Protein AF-A0A5C3P9F4-F1 (afdb_monomer_lite)

Sequence (87 aa):
YTIRPFNDYDLTTNAHEARFRRRFNRRLSSLRIFVEHAFGRLKGRFPVLRCMPGNDIDMIYRTVEALMVIHNILERFNDDPTDIEEY

Secondary structure (DSSP, 8-state):
----PPPGGG--S-HHHHHHHHHHHHHHHHHHHHHHHHHHHHHHH-THHHH--TT-HHHHHHHHHHHHHHHHHHHHTT--GGGSTT-

pLDDT: mean 87.22, std 8.93, range [45.72, 95.56]

Organism: NCBI:txid1314778

Structure (mmCIF, N/CA/C/O backbone):
data_AF-A0A5C3P9F4-F1
#
_entry.id   AF-A0A5C3P9F4-F1
#
loop_
_atom_site.group_PDB
_atom_site.id
_atom_site.type_symbol
_atom_site.label_atom_id
_atom_site.label_alt_id
_atom_site.label_comp_id
_atom_site.label_asym_id
_atom_site.label_entity_id
_atom_site.label_seq_id
_atom_site.pdbx_PDB_ins_code
_atom_site.Cartn_x
_atom_site.Cartn_y
_atom_site.Cartn_z
_atom_site.occupancy
_atom_site.B_iso_or_equiv
_atom_site.auth_seq_id
_atom_site.auth_comp_id
_atom_site.auth_asym_id
_atom_site.auth_atom_id
_atom_site.pdbx_PDB_model_num
ATOM 1 N N . TYR A 1 1 ? 11.439 -18.527 -4.601 1.00 45.72 1 TYR A N 1
ATOM 2 C CA . TYR A 1 1 ? 11.953 -17.745 -5.744 1.00 45.72 1 TYR A CA 1
ATOM 3 C C . TYR A 1 1 ? 11.427 -16.323 -5.647 1.00 45.72 1 TYR A C 1
ATOM 5 O O . TYR A 1 1 ? 10.217 -16.154 -5.587 1.00 45.72 1 TYR A O 1
ATOM 13 N N . THR A 1 2 ? 12.299 -15.315 -5.592 1.00 73.88 2 THR A N 1
ATOM 14 C CA . THR A 1 2 ? 11.889 -13.900 -5.521 1.00 73.88 2 THR A CA 1
ATOM 15 C C . THR A 1 2 ? 11.835 -13.323 -6.931 1.00 73.88 2 THR A C 1
ATOM 17 O O . THR A 1 2 ? 12.844 -13.334 -7.636 1.00 73.88 2 THR A O 1
ATOM 20 N N . ILE A 1 3 ? 10.667 -12.833 -7.358 1.00 83.06 3 ILE A N 1
ATOM 21 C CA . ILE A 1 3 ? 10.529 -12.135 -8.642 1.00 83.06 3 ILE A CA 1
ATOM 22 C C . ILE A 1 3 ? 11.247 -10.791 -8.514 1.00 83.06 3 ILE A C 1
ATOM 24 O O . ILE A 1 3 ? 10.820 -9.928 -7.749 1.00 83.06 3 ILE A O 1
ATOM 28 N N . ARG A 1 4 ? 12.346 -10.619 -9.252 1.00 88.12 4 ARG A N 1
ATOM 29 C CA . ARG A 1 4 ? 13.146 -9.390 -9.249 1.00 88.12 4 ARG A CA 1
ATOM 30 C C . ARG A 1 4 ? 13.162 -8.747 -10.639 1.00 88.12 4 ARG A C 1
ATOM 32 O O . ARG A 1 4 ? 13.115 -9.479 -11.630 1.00 88.12 4 ARG A O 1
ATOM 39 N N . PRO A 1 5 ? 13.220 -7.409 -10.733 1.00 90.19 5 PRO A N 1
ATOM 40 C CA . PRO A 1 5 ? 13.452 -6.743 -12.008 1.00 90.19 5 PRO A CA 1
ATOM 41 C C . PRO A 1 5 ? 14.827 -7.122 -12.578 1.00 90.19 5 PRO A C 1
ATOM 43 O O . PRO A 1 5 ? 15.745 -7.475 -11.837 1.00 90.19 5 PRO A O 1
ATOM 46 N N . PHE A 1 6 ? 14.958 -7.037 -13.900 1.00 90.56 6 PHE A N 1
ATOM 47 C CA . PHE A 1 6 ? 16.247 -7.118 -14.587 1.00 90.56 6 PHE A CA 1
ATOM 48 C C . PHE A 1 6 ? 17.067 -5.859 -14.284 1.00 90.56 6 PHE A C 1
ATOM 50 O O . PHE A 1 6 ? 16.536 -4.753 -14.413 1.00 90.56 6 PHE A O 1
ATOM 57 N N . ASN A 1 7 ? 18.333 -6.021 -13.904 1.00 84.31 7 ASN A N 1
ATOM 58 C CA . ASN A 1 7 ? 19.273 -4.915 -13.710 1.00 84.31 7 ASN A CA 1
ATOM 59 C C . ASN A 1 7 ? 19.806 -4.394 -15.052 1.00 84.31 7 ASN A C 1
ATOM 61 O O . ASN A 1 7 ? 19.646 -5.036 -16.088 1.00 84.31 7 ASN A O 1
ATOM 65 N N . ASP A 1 8 ? 20.503 -3.258 -15.041 1.00 76.69 8 ASP A N 1
ATOM 66 C CA . ASP A 1 8 ? 21.063 -2.678 -16.269 1.00 76.69 8 ASP A CA 1
ATOM 67 C C . ASP A 1 8 ? 22.088 -3.596 -16.952 1.00 76.69 8 ASP A C 1
ATOM 69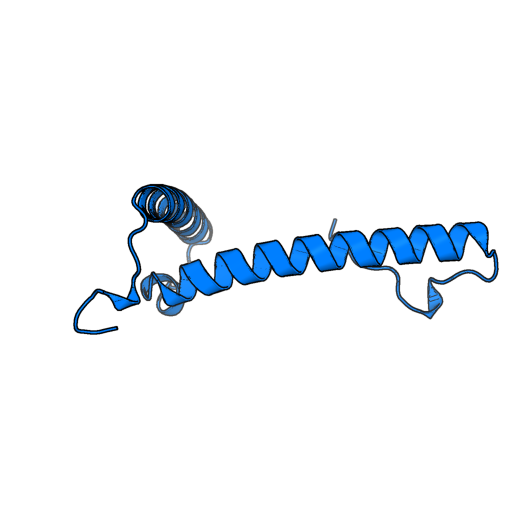 O O . ASP A 1 8 ? 22.090 -3.703 -18.174 1.00 76.69 8 ASP A O 1
ATOM 73 N N . TYR A 1 9 ? 22.881 -4.354 -16.184 1.00 75.44 9 TYR A N 1
ATOM 74 C CA . TYR A 1 9 ? 23.774 -5.389 -16.730 1.00 75.44 9 TYR A CA 1
ATOM 75 C C . TYR A 1 9 ? 23.023 -6.616 -17.271 1.00 75.44 9 TYR A C 1
ATOM 77 O O . TYR A 1 9 ? 23.567 -7.366 -18.077 1.00 75.44 9 TYR A O 1
ATOM 85 N N . ASP A 1 10 ? 21.764 -6.813 -16.861 1.00 74.88 10 ASP A N 1
ATOM 86 C CA . ASP A 1 10 ? 20.877 -7.811 -17.453 1.00 74.88 10 ASP A CA 1
ATOM 87 C C . ASP A 1 10 ? 20.247 -7.283 -18.761 1.00 74.88 10 ASP A C 1
ATOM 89 O O . ASP A 1 10 ? 19.516 -8.007 -19.430 1.00 74.88 10 ASP A O 1
ATOM 93 N N . LEU A 1 11 ? 20.458 -6.033 -19.177 1.00 73.50 11 LEU A N 1
ATOM 94 C CA . LEU A 1 11 ? 19.958 -5.564 -20.470 1.00 73.50 11 LEU A CA 1
ATOM 95 C C . LEU A 1 11 ? 20.935 -5.979 -21.573 1.00 73.50 11 LEU A C 1
ATOM 97 O O . LEU A 1 11 ? 22.015 -5.424 -21.737 1.00 73.50 11 LEU A O 1
ATOM 101 N N . THR A 1 12 ? 20.536 -6.983 -22.347 1.00 76.81 12 THR A N 1
ATOM 102 C CA . THR A 1 12 ? 21.326 -7.520 -23.460 1.00 76.81 12 THR A CA 1
ATOM 103 C C . THR A 1 12 ? 21.446 -6.520 -24.610 1.00 76.81 12 THR A C 1
ATOM 105 O O . THR A 1 12 ? 20.507 -5.772 -24.881 1.00 76.81 12 THR A O 1
ATOM 108 N N . THR A 1 13 ? 22.518 -6.607 -25.400 1.00 77.62 13 THR A N 1
ATOM 109 C CA . THR A 1 13 ? 22.694 -5.837 -26.649 1.00 77.62 13 THR A CA 1
ATOM 110 C C . THR A 1 13 ? 21.648 -6.174 -27.719 1.00 77.62 13 THR A C 1
ATOM 112 O O . THR A 1 13 ? 21.405 -5.382 -28.628 1.00 77.62 13 THR A O 1
ATOM 115 N N . ASN A 1 14 ? 20.987 -7.334 -27.610 1.00 86.88 14 ASN A N 1
ATOM 116 C CA . ASN A 1 14 ? 19.862 -7.695 -28.464 1.00 86.88 14 ASN A CA 1
ATOM 117 C C . ASN A 1 14 ? 18.666 -6.764 -28.198 1.00 86.88 14 ASN A C 1
ATOM 119 O O . ASN A 1 14 ? 18.029 -6.813 -27.143 1.00 86.88 14 ASN A O 1
ATOM 123 N N . ALA A 1 15 ? 18.323 -5.945 -29.194 1.00 84.44 15 ALA A N 1
ATOM 124 C CA . ALA A 1 15 ? 17.261 -4.950 -29.092 1.00 84.44 15 ALA A CA 1
ATOM 125 C C . ALA A 1 15 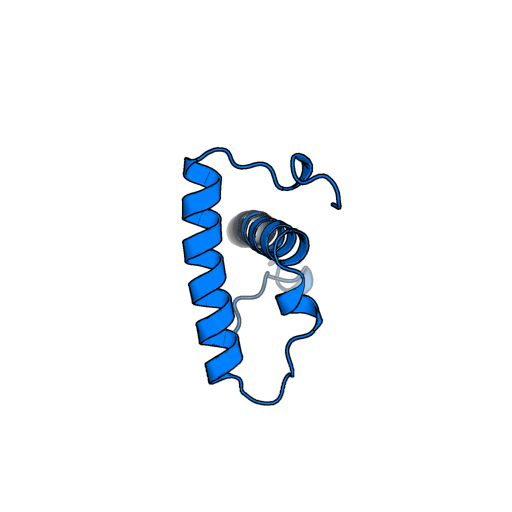? 15.876 -5.552 -28.797 1.00 84.44 15 ALA A C 1
ATOM 127 O O . ALA A 1 15 ? 15.068 -4.926 -28.107 1.00 84.44 15 ALA A O 1
ATOM 128 N N . HIS A 1 16 ? 15.574 -6.749 -29.308 1.00 85.94 16 HIS A N 1
ATOM 129 C CA . HIS A 1 16 ? 14.287 -7.400 -29.061 1.00 85.94 16 HIS A CA 1
ATOM 130 C C . HIS A 1 16 ? 14.163 -7.834 -27.596 1.00 85.94 16 HIS A C 1
ATOM 132 O O . HIS A 1 16 ? 13.156 -7.572 -26.934 1.00 85.94 16 HIS A O 1
ATOM 138 N N . GLU A 1 17 ? 15.223 -8.435 -27.071 1.00 87.75 17 GLU A N 1
ATOM 139 C CA . GLU A 1 17 ? 15.283 -8.924 -25.701 1.00 87.75 17 GLU A CA 1
ATOM 140 C C . GLU A 1 17 ? 15.352 -7.779 -24.679 1.00 87.75 17 GLU A C 1
ATOM 142 O O . GLU A 1 17 ? 14.610 -7.788 -23.695 1.00 87.75 17 GLU A O 1
ATOM 147 N N . ALA A 1 18 ? 16.115 -6.720 -24.961 1.00 87.25 18 ALA A N 1
ATOM 148 C CA . ALA A 1 18 ? 16.124 -5.504 -24.150 1.00 87.25 18 ALA A CA 1
ATOM 149 C C . ALA A 1 18 ? 14.730 -4.858 -24.057 1.00 87.25 18 ALA A C 1
ATOM 151 O O . ALA A 1 18 ? 14.300 -4.447 -22.975 1.00 87.25 18 ALA A O 1
ATOM 152 N N . ARG A 1 19 ? 13.978 -4.797 -25.170 1.00 89.81 19 ARG A N 1
ATOM 153 C CA . ARG A 1 19 ? 12.589 -4.302 -25.163 1.00 89.81 19 ARG A CA 1
ATOM 154 C C . ARG A 1 19 ? 11.681 -5.169 -24.295 1.00 89.81 19 ARG A C 1
ATOM 156 O O . ARG A 1 19 ? 10.883 -4.626 -23.530 1.00 89.81 19 ARG A O 1
ATOM 163 N N . PHE A 1 20 ? 11.807 -6.492 -24.386 1.00 91.62 20 PHE A N 1
ATOM 164 C CA . PHE A 1 20 ? 11.039 -7.415 -23.553 1.00 91.62 20 PHE A CA 1
ATOM 165 C C . PHE A 1 20 ? 11.342 -7.221 -22.059 1.00 91.62 20 PHE A C 1
ATOM 167 O O . PHE A 1 20 ? 10.415 -7.002 -21.277 1.00 91.62 20 PHE A O 1
ATOM 174 N N . ARG A 1 21 ? 12.625 -7.212 -21.670 1.00 92.25 21 ARG A N 1
ATOM 175 C CA . ARG A 1 21 ? 13.065 -7.041 -20.272 1.00 92.25 21 ARG A CA 1
ATOM 176 C C . ARG A 1 21 ? 12.615 -5.694 -19.691 1.00 92.25 21 ARG A C 1
ATOM 178 O O . ARG A 1 21 ? 12.077 -5.648 -18.587 1.00 92.25 21 ARG A O 1
ATOM 185 N N . ARG A 1 22 ? 12.695 -4.602 -20.464 1.00 91.31 22 ARG A N 1
ATOM 186 C CA . ARG A 1 22 ? 12.156 -3.285 -20.059 1.00 91.31 22 ARG A CA 1
ATOM 187 C C . ARG A 1 22 ? 10.639 -3.302 -19.869 1.00 91.31 22 ARG A C 1
ATOM 189 O O . ARG A 1 22 ? 10.136 -2.746 -18.894 1.00 91.31 22 ARG A O 1
ATOM 196 N N . ARG A 1 23 ? 9.892 -3.949 -20.774 1.00 93.94 23 ARG A N 1
ATOM 197 C CA . ARG A 1 23 ? 8.430 -4.097 -20.645 1.00 93.94 23 ARG A CA 1
ATOM 198 C C . ARG A 1 23 ? 8.060 -4.905 -19.403 1.00 93.94 23 ARG A C 1
ATOM 200 O O . ARG A 1 23 ? 7.099 -4.546 -18.723 1.00 93.94 23 ARG A O 1
ATOM 207 N N . PHE A 1 24 ? 8.812 -5.963 -19.109 1.00 94.19 24 PHE A N 1
ATOM 208 C CA . PHE A 1 24 ? 8.656 -6.747 -17.887 1.00 94.19 24 PHE A CA 1
ATOM 209 C C . PHE A 1 24 ? 8.878 -5.881 -16.643 1.00 94.19 24 PHE A C 1
ATOM 211 O O . PHE A 1 24 ? 7.970 -5.785 -15.821 1.00 94.19 24 PHE A O 1
ATOM 218 N N . ASN A 1 25 ? 10.009 -5.172 -16.553 1.00 94.38 25 ASN A N 1
ATOM 219 C CA . ASN A 1 25 ? 10.305 -4.285 -15.425 1.00 94.38 25 ASN A CA 1
ATOM 220 C C . ASN A 1 25 ? 9.207 -3.236 -15.226 1.00 94.38 25 ASN A C 1
ATOM 222 O O . ASN A 1 25 ? 8.730 -3.057 -14.112 1.00 94.38 25 ASN A O 1
ATOM 226 N N . ARG A 1 26 ? 8.735 -2.595 -16.305 1.00 95.06 26 ARG A N 1
ATOM 227 C CA .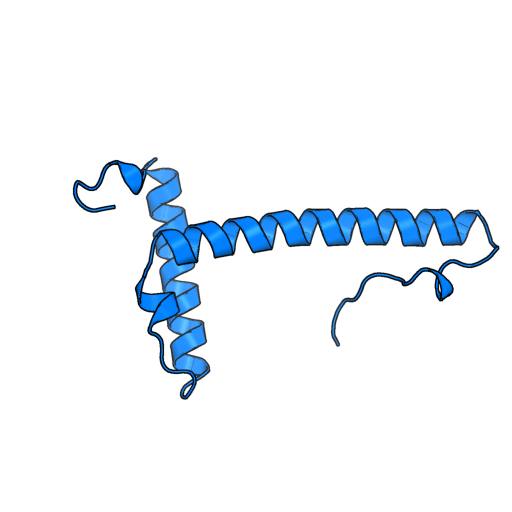 ARG A 1 26 ? 7.644 -1.610 -16.224 1.00 95.06 26 ARG A CA 1
ATOM 228 C C . ARG A 1 26 ? 6.361 -2.210 -15.642 1.00 95.06 26 ARG A C 1
ATOM 230 O O . ARG A 1 26 ? 5.720 -1.577 -14.808 1.00 95.06 26 ARG A O 1
ATOM 237 N N . ARG A 1 27 ? 5.980 -3.418 -16.070 1.00 95.56 27 ARG A N 1
ATOM 238 C CA . ARG A 1 27 ? 4.802 -4.126 -15.537 1.00 95.56 27 ARG A CA 1
ATOM 239 C C . ARG A 1 27 ? 4.988 -4.505 -14.072 1.00 95.56 27 ARG A C 1
ATOM 241 O O . ARG A 1 27 ? 4.082 -4.275 -13.279 1.00 95.56 27 ARG A O 1
ATOM 248 N N . LEU A 1 28 ? 6.156 -5.039 -13.719 1.00 94.75 28 LEU A N 1
ATOM 249 C CA . LEU A 1 28 ? 6.481 -5.414 -12.347 1.00 94.75 28 LEU A CA 1
ATOM 250 C C . LEU A 1 28 ? 6.444 -4.195 -11.416 1.00 94.75 28 LEU A C 1
ATOM 252 O O . LEU A 1 28 ? 5.804 -4.254 -10.371 1.00 94.75 28 LEU A O 1
ATOM 256 N N . SER A 1 29 ? 7.056 -3.077 -11.811 1.00 94.50 29 SER A N 1
ATOM 257 C CA . SER A 1 29 ? 7.014 -1.828 -11.043 1.00 94.50 29 SER A CA 1
ATOM 258 C C . SER A 1 29 ? 5.591 -1.291 -10.901 1.00 94.50 29 SER A C 1
ATOM 260 O O . SER A 1 29 ? 5.201 -0.903 -9.808 1.00 94.50 29 SER A O 1
ATOM 262 N N . SER A 1 30 ? 4.783 -1.325 -11.967 1.00 95.44 30 SER A N 1
ATOM 263 C CA . SER A 1 30 ? 3.376 -0.906 -11.899 1.00 95.44 30 SER A CA 1
ATOM 264 C C . SER A 1 30 ? 2.566 -1.743 -10.907 1.00 95.44 30 SER A C 1
ATOM 266 O O . SER A 1 30 ? 1.758 -1.194 -10.164 1.00 95.44 30 SER A O 1
ATOM 268 N N . LEU A 1 31 ? 2.779 -3.062 -10.885 1.00 94.50 31 LEU A N 1
A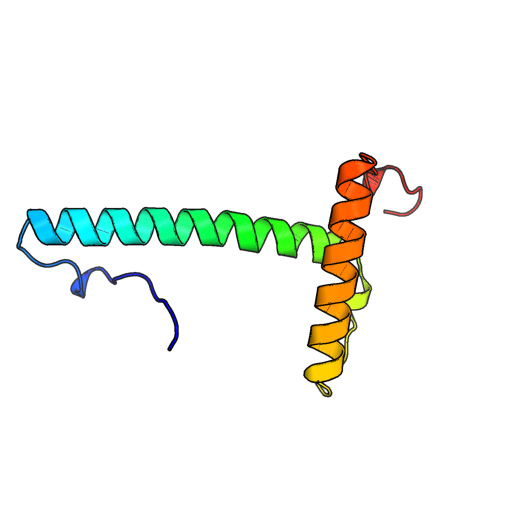TOM 269 C CA . LEU A 1 31 ? 2.123 -3.952 -9.929 1.00 94.50 31 LEU A CA 1
ATOM 270 C C . LEU A 1 31 ? 2.594 -3.673 -8.497 1.00 94.50 31 LEU A C 1
ATOM 272 O O . LEU A 1 31 ? 1.779 -3.631 -7.581 1.00 94.50 31 LEU A O 1
ATOM 276 N N . ARG A 1 32 ? 3.897 -3.445 -8.303 1.00 93.62 32 ARG A N 1
ATOM 277 C CA . ARG A 1 32 ? 4.454 -3.095 -6.992 1.00 93.62 32 ARG A CA 1
ATOM 278 C C . ARG A 1 32 ? 3.874 -1.802 -6.443 1.00 93.62 32 ARG A C 1
ATOM 280 O O . ARG A 1 32 ? 3.479 -1.808 -5.290 1.00 93.62 32 ARG A O 1
ATOM 287 N N . ILE A 1 33 ? 3.753 -0.754 -7.259 1.00 95.19 33 ILE A N 1
ATOM 288 C CA . ILE A 1 33 ? 3.131 0.513 -6.843 1.00 95.19 33 ILE A CA 1
ATOM 289 C C . ILE A 1 33 ? 1.714 0.263 -6.317 1.00 95.19 33 ILE A C 1
ATOM 291 O O . ILE A 1 33 ? 1.357 0.753 -5.252 1.00 95.19 33 ILE A O 1
ATOM 295 N N . PHE A 1 34 ? 0.921 -0.549 -7.022 1.00 92.19 34 PHE A N 1
ATOM 296 C CA . PHE A 1 34 ? -0.432 -0.892 -6.583 1.00 92.19 34 PHE A CA 1
ATOM 297 C C . PHE A 1 34 ? -0.442 -1.619 -5.228 1.00 92.19 34 PHE A C 1
ATOM 299 O O . PHE A 1 34 ? -1.202 -1.255 -4.332 1.00 92.19 34 PHE A O 1
ATOM 306 N N . VAL A 1 35 ? 0.434 -2.612 -5.055 1.00 90.31 35 VAL A N 1
ATOM 307 C CA . VAL A 1 35 ? 0.569 -3.364 -3.797 1.00 90.31 35 VAL A CA 1
ATOM 308 C C . VAL A 1 35 ? 1.058 -2.465 -2.657 1.00 90.31 35 VAL A C 1
ATOM 310 O O . VAL A 1 35 ? 0.495 -2.487 -1.565 1.00 90.31 35 VAL A O 1
ATOM 313 N N . GLU A 1 36 ? 2.080 -1.647 -2.905 1.00 93.00 36 GLU A N 1
ATOM 314 C CA . GLU A 1 36 ? 2.649 -0.704 -1.940 1.00 93.00 36 GLU A CA 1
ATOM 315 C C . GLU A 1 36 ? 1.603 0.334 -1.508 1.00 93.00 36 GLU A C 1
ATOM 317 O O . GLU A 1 36 ? 1.471 0.594 -0.314 1.00 93.00 36 GLU A O 1
ATOM 322 N N . HIS A 1 37 ? 0.787 0.850 -2.434 1.00 91.75 37 HIS A N 1
ATOM 323 C CA . HIS A 1 37 ? -0.338 1.730 -2.111 1.00 91.75 37 HIS A CA 1
ATOM 324 C C . HIS A 1 37 ? -1.398 1.029 -1.253 1.00 91.75 37 HIS A C 1
ATOM 326 O O . HIS A 1 37 ? -1.833 1.596 -0.252 1.00 91.75 37 HIS A O 1
ATOM 332 N N . ALA A 1 38 ? -1.794 -0.201 -1.596 1.00 88.38 38 ALA A N 1
ATOM 333 C CA . ALA A 1 38 ? -2.775 -0.956 -0.815 1.00 88.38 38 ALA A CA 1
ATOM 334 C C . ALA A 1 38 ? -2.300 -1.171 0.633 1.00 88.38 38 ALA A C 1
ATOM 336 O O . ALA A 1 38 ? -3.024 -0.862 1.578 1.00 88.38 38 ALA A O 1
ATOM 337 N N . PHE A 1 39 ? -1.051 -1.608 0.825 1.00 88.31 39 PHE A N 1
ATOM 338 C CA . PHE A 1 39 ? -0.477 -1.767 2.164 1.00 88.31 39 PHE A CA 1
ATOM 339 C C . PHE A 1 39 ? -0.214 -0.435 2.874 1.00 88.31 39 PHE A C 1
ATOM 341 O O . PHE A 1 39 ? -0.308 -0.380 4.099 1.00 88.31 39 PHE A O 1
ATOM 348 N N . GLY A 1 40 ? 0.101 0.634 2.140 1.00 89.75 40 GLY A N 1
ATOM 349 C CA . GLY A 1 40 ? 0.226 1.983 2.689 1.00 89.75 40 GLY A CA 1
ATOM 350 C C . GLY A 1 40 ? -1.085 2.450 3.315 1.00 89.75 40 GLY A C 1
ATOM 351 O O . GLY A 1 40 ? -1.102 2.858 4.474 1.00 89.75 40 GLY A O 1
ATOM 352 N N . ARG A 1 41 ? -2.196 2.280 2.592 1.00 89.56 41 ARG A N 1
ATOM 353 C CA . ARG A 1 41 ? -3.544 2.578 3.094 1.00 89.56 41 ARG A CA 1
ATOM 354 C C . ARG A 1 41 ? -3.925 1.690 4.270 1.00 89.56 41 ARG A C 1
ATOM 356 O O . ARG A 1 41 ? -4.387 2.205 5.277 1.00 89.56 41 ARG A O 1
ATOM 363 N N . LEU A 1 42 ? -3.644 0.388 4.195 1.00 89.88 42 LEU A N 1
ATOM 364 C CA . LEU A 1 42 ? -3.917 -0.551 5.285 1.00 89.88 42 LEU A CA 1
ATOM 365 C C . LEU A 1 42 ? -3.184 -0.160 6.583 1.00 89.88 42 LEU A C 1
ATOM 367 O O . LEU A 1 42 ? -3.782 -0.136 7.653 1.00 89.88 42 LEU A O 1
ATOM 371 N N . LYS A 1 43 ? -1.896 0.200 6.496 1.00 87.69 43 LYS A N 1
ATOM 372 C CA . LYS A 1 43 ? -1.078 0.648 7.643 1.00 87.69 43 LYS A CA 1
ATOM 373 C C . LYS A 1 43 ? -1.425 2.050 8.141 1.00 87.69 43 LYS A C 1
ATOM 375 O O . LYS A 1 43 ? -1.134 2.368 9.294 1.00 87.69 43 LYS A O 1
ATOM 380 N N . GLY A 1 44 ? -1.942 2.908 7.264 1.00 87.44 44 GLY A N 1
ATOM 381 C CA . GLY A 1 44 ? -2.529 4.190 7.645 1.00 87.44 44 GLY A CA 1
ATOM 382 C C . GLY A 1 44 ? -3.816 3.972 8.427 1.00 87.44 44 GLY A C 1
ATOM 383 O O . GLY A 1 44 ? -4.006 4.600 9.459 1.00 87.44 44 GLY A O 1
ATOM 384 N N . ARG A 1 45 ? -4.630 3.011 7.975 1.00 89.38 45 ARG A N 1
ATOM 385 C CA . ARG A 1 45 ? -5.960 2.769 8.515 1.00 89.38 45 ARG A CA 1
ATOM 386 C C . ARG A 1 45 ? -5.984 2.003 9.838 1.00 89.38 45 ARG A C 1
ATOM 388 O O . ARG A 1 45 ? -6.829 2.225 10.699 1.00 89.38 45 ARG A O 1
ATOM 395 N N . PHE A 1 46 ? -5.065 1.051 9.979 1.00 90.38 46 PHE A N 1
ATOM 396 C CA . PHE A 1 46 ? -5.034 0.110 11.093 1.00 90.38 46 PHE A CA 1
ATOM 397 C C . PHE A 1 46 ? -3.703 0.220 11.852 1.00 90.38 46 PHE A C 1
ATOM 399 O O . PHE A 1 46 ? -2.746 -0.496 11.529 1.00 90.38 46 PHE A O 1
ATOM 406 N N . PRO A 1 47 ? -3.624 1.074 12.895 1.00 87.81 47 PRO A N 1
ATOM 407 C CA . PRO A 1 47 ? -2.410 1.272 13.692 1.00 87.81 47 PRO A CA 1
ATOM 408 C C . PRO A 1 47 ? -1.852 -0.012 14.315 1.00 87.81 47 PRO A C 1
ATOM 410 O O . PRO A 1 47 ? -0.645 -0.113 14.529 1.00 87.81 47 PRO A O 1
ATOM 413 N N . VAL A 1 48 ? -2.700 -1.027 14.534 1.00 87.31 48 VAL A N 1
ATOM 414 C CA . VAL A 1 48 ? -2.300 -2.353 15.038 1.00 87.31 48 VAL A CA 1
ATOM 415 C C . VAL A 1 48 ? -1.170 -2.985 14.214 1.00 87.31 48 VAL A C 1
ATOM 417 O O . VAL A 1 48 ? -0.316 -3.665 14.773 1.00 87.31 48 VAL A O 1
ATOM 420 N N . LEU A 1 49 ? -1.088 -2.695 12.908 1.00 87.56 49 LEU A N 1
ATOM 421 C CA . LEU A 1 49 ? -0.014 -3.184 12.036 1.00 87.56 49 LEU A CA 1
ATOM 422 C C . LEU A 1 49 ? 1.365 -2.592 12.362 1.00 87.56 49 LEU A C 1
ATOM 424 O O . LEU A 1 49 ? 2.375 -3.155 11.945 1.00 87.56 49 LEU A O 1
ATOM 428 N N . ARG A 1 50 ? 1.431 -1.464 13.081 1.00 84.62 50 ARG A N 1
ATOM 429 C CA . ARG A 1 50 ? 2.690 -0.845 13.532 1.00 84.62 50 ARG A CA 1
ATOM 430 C C . ARG A 1 50 ? 3.167 -1.406 14.871 1.00 84.62 50 ARG A C 1
ATOM 432 O O . ARG A 1 50 ? 4.362 -1.383 15.137 1.00 84.62 50 ARG A O 1
ATOM 439 N N . CYS A 1 51 ? 2.243 -1.911 15.685 1.00 84.19 51 CYS A N 1
ATOM 440 C CA . CYS A 1 51 ? 2.508 -2.392 17.044 1.00 84.19 51 CYS A CA 1
ATOM 441 C C . CYS A 1 51 ? 2.535 -3.925 17.147 1.00 84.19 51 CYS A C 1
ATOM 443 O O . CYS A 1 51 ? 2.631 -4.469 18.245 1.00 84.19 51 CYS A O 1
ATOM 445 N N . MET A 1 52 ? 2.415 -4.630 16.021 1.00 83.38 52 MET A N 1
ATOM 446 C CA . MET A 1 52 ? 2.330 -6.086 15.993 1.00 83.38 52 MET A CA 1
ATOM 447 C C . MET A 1 52 ? 3.687 -6.729 16.328 1.00 83.38 52 MET A C 1
ATOM 449 O O . MET A 1 52 ? 4.686 -6.412 15.675 1.00 83.38 52 MET A O 1
ATOM 453 N N . PRO A 1 53 ? 3.754 -7.642 17.314 1.00 79.94 53 PRO A N 1
ATOM 454 C CA . PRO A 1 53 ? 4.995 -8.324 17.655 1.00 79.94 53 PRO A CA 1
ATOM 455 C C . PRO A 1 53 ? 5.404 -9.296 16.538 1.00 79.94 53 PRO A C 1
ATOM 457 O O . PRO A 1 53 ? 4.599 -10.082 16.048 1.00 79.94 53 PRO A O 1
ATOM 460 N N . GLY A 1 54 ? 6.679 -9.255 16.141 1.00 81.69 54 GLY A N 1
ATOM 461 C CA . GLY A 1 54 ? 7.250 -10.065 15.054 1.00 81.69 54 GLY A CA 1
ATOM 462 C C . GLY A 1 54 ? 7.539 -11.532 15.405 1.00 81.69 54 GLY A C 1
ATOM 463 O O . GLY A 1 54 ? 8.379 -12.147 14.756 1.00 81.69 54 GLY A O 1
ATOM 464 N N . ASN A 1 55 ? 6.939 -12.063 16.473 1.00 86.00 55 ASN A N 1
ATOM 465 C CA . ASN A 1 55 ? 7.287 -13.362 17.058 1.00 86.00 55 ASN A CA 1
ATOM 466 C C . ASN A 1 55 ? 6.408 -14.525 16.571 1.00 86.00 55 ASN A C 1
ATOM 468 O O . ASN A 1 55 ? 6.830 -15.672 16.682 1.00 86.00 55 ASN A O 1
ATOM 472 N N . ASP A 1 56 ? 5.228 -14.236 16.019 1.00 88.50 56 ASP A N 1
ATOM 473 C CA . ASP A 1 56 ? 4.290 -15.234 15.503 1.00 88.50 56 ASP A CA 1
ATOM 474 C C . ASP A 1 56 ? 3.868 -14.878 14.069 1.00 88.50 56 ASP A C 1
ATOM 476 O O . ASP A 1 56 ? 2.987 -14.050 13.832 1.00 88.50 56 ASP A O 1
ATOM 480 N N . ILE A 1 57 ? 4.530 -15.509 13.096 1.00 90.38 57 ILE A N 1
ATOM 481 C CA . ILE A 1 57 ? 4.287 -15.283 11.664 1.00 90.38 57 ILE A CA 1
ATOM 482 C C . ILE A 1 57 ? 2.869 -15.703 11.259 1.00 90.38 57 ILE A C 1
ATOM 484 O O . ILE A 1 57 ? 2.260 -15.033 10.421 1.00 90.38 57 ILE A O 1
ATOM 488 N N . ASP A 1 58 ? 2.323 -16.760 11.861 1.00 92.69 58 ASP A N 1
ATOM 489 C CA . ASP A 1 58 ? 0.982 -17.245 11.535 1.00 92.69 58 ASP A CA 1
ATOM 490 C C . ASP A 1 58 ? -0.076 -16.249 12.011 1.00 92.69 58 ASP A C 1
ATOM 492 O O . ASP A 1 58 ? -1.017 -15.931 11.274 1.00 92.69 58 ASP A O 1
ATOM 496 N N . MET A 1 59 ? 0.098 -15.696 13.214 1.00 90.75 59 MET A N 1
ATOM 497 C CA . MET A 1 59 ? -0.786 -14.650 13.722 1.00 90.75 59 MET A CA 1
ATOM 498 C C . MET A 1 59 ? -0.673 -13.359 12.906 1.00 90.75 59 MET A C 1
ATOM 500 O O . MET A 1 59 ? -1.698 -12.739 12.601 1.00 90.75 59 MET A O 1
ATOM 504 N N . ILE A 1 60 ? 0.538 -12.975 12.487 1.00 91.44 60 ILE A N 1
ATOM 505 C CA . ILE A 1 60 ? 0.747 -11.819 11.603 1.00 91.44 60 ILE A CA 1
ATOM 506 C C . ILE A 1 60 ? -0.010 -12.012 10.288 1.00 91.44 60 ILE A C 1
ATOM 508 O O . ILE A 1 60 ? -0.761 -11.127 9.876 1.00 91.44 60 ILE A O 1
ATOM 512 N N . TYR A 1 61 ? 0.141 -13.174 9.649 1.00 92.06 61 TYR A N 1
ATOM 513 C CA . TYR A 1 61 ? -0.521 -13.471 8.382 1.00 92.06 61 TYR A CA 1
ATOM 514 C C . TYR A 1 61 ? -2.047 -13.409 8.508 1.00 92.06 61 TYR A C 1
ATOM 516 O O . TYR A 1 61 ? -2.694 -12.691 7.744 1.00 92.06 61 TYR A O 1
ATOM 524 N N . ARG A 1 62 ? -2.618 -14.086 9.513 1.00 94.12 62 ARG A N 1
ATOM 525 C CA . ARG A 1 62 ? -4.070 -14.089 9.767 1.00 94.12 62 ARG A CA 1
ATOM 526 C C . ARG A 1 62 ? -4.610 -12.691 10.043 1.00 94.12 62 ARG A C 1
ATOM 528 O O . ARG A 1 62 ? -5.686 -12.339 9.569 1.00 94.12 62 ARG A O 1
ATOM 535 N N . THR A 1 63 ? -3.861 -11.879 10.786 1.00 93.06 63 THR A N 1
ATOM 536 C CA . THR A 1 63 ? -4.280 -10.507 11.086 1.00 93.06 63 THR A CA 1
ATOM 537 C C . THR A 1 63 ? -4.258 -9.645 9.830 1.00 93.06 63 THR A C 1
ATOM 539 O O . THR A 1 63 ? -5.216 -8.927 9.559 1.00 93.06 63 THR A O 1
ATOM 542 N N . VAL A 1 64 ? -3.196 -9.732 9.027 1.00 92.56 64 VAL A N 1
ATOM 543 C CA . VAL A 1 64 ? -3.092 -8.994 7.763 1.00 92.56 64 VAL A CA 1
ATOM 544 C C . VAL A 1 64 ? -4.205 -9.403 6.791 1.00 92.56 64 VAL A C 1
ATOM 546 O O . VAL A 1 64 ? -4.811 -8.532 6.168 1.00 92.56 64 VAL A O 1
ATOM 549 N N . GLU A 1 65 ? -4.515 -10.697 6.687 1.00 94.50 65 GLU A N 1
ATOM 550 C CA . GLU A 1 65 ? -5.628 -11.204 5.876 1.00 94.50 65 GLU A CA 1
ATOM 551 C C . GLU A 1 65 ? -6.980 -10.650 6.347 1.00 94.50 65 GLU A C 1
ATOM 553 O O . GLU A 1 65 ? -7.724 -10.082 5.545 1.00 94.50 65 GLU A O 1
ATOM 558 N N . ALA A 1 66 ? -7.272 -10.729 7.649 1.00 95.12 66 ALA A N 1
ATOM 559 C CA . ALA A 1 66 ? -8.505 -10.190 8.218 1.00 95.12 66 ALA A CA 1
ATOM 560 C C . ALA A 1 66 ? -8.648 -8.681 7.958 1.00 95.12 66 ALA A C 1
ATOM 562 O O . ALA A 1 66 ? -9.713 -8.214 7.549 1.00 95.12 66 ALA A O 1
ATOM 563 N N . LEU A 1 67 ? -7.564 -7.916 8.120 1.00 94.25 67 LEU A N 1
ATOM 564 C CA . LEU A 1 67 ? -7.558 -6.481 7.845 1.00 94.25 67 LEU A CA 1
ATOM 565 C C . LEU A 1 67 ? -7.762 -6.172 6.359 1.00 94.25 67 LEU A C 1
ATOM 567 O O . LEU A 1 67 ? -8.447 -5.204 6.046 1.00 94.25 67 LEU A O 1
ATOM 571 N N . MET A 1 68 ? -7.232 -6.983 5.437 1.00 93.75 68 MET A N 1
ATOM 572 C CA . MET A 1 68 ? -7.513 -6.827 4.004 1.00 93.75 68 MET A CA 1
ATOM 573 C C . MET A 1 68 ? -8.997 -7.046 3.682 1.00 93.75 68 MET A C 1
ATOM 575 O O . MET A 1 68 ? -9.567 -6.297 2.886 1.00 93.75 68 MET A O 1
ATOM 579 N N . VAL A 1 69 ? -9.640 -8.041 4.304 1.00 95.56 69 VAL A N 1
ATOM 580 C CA . VAL A 1 69 ? -11.085 -8.274 4.145 1.00 95.56 69 VAL A CA 1
ATOM 581 C C . VAL A 1 69 ? -11.880 -7.072 4.654 1.00 95.56 69 VAL A C 1
ATOM 583 O O . VAL A 1 69 ? -12.721 -6.551 3.923 1.00 95.56 69 VAL A O 1
ATOM 586 N N . ILE A 1 70 ? -11.576 -6.592 5.864 1.00 94.62 70 ILE A N 1
ATOM 587 C CA . ILE A 1 70 ? -12.239 -5.423 6.459 1.00 94.62 70 ILE A CA 1
ATOM 588 C C . ILE A 1 70 ? -12.014 -4.178 5.598 1.00 94.62 70 ILE A C 1
ATOM 590 O O . ILE A 1 70 ? -12.970 -3.475 5.290 1.00 94.62 70 ILE A O 1
ATOM 594 N N . HIS A 1 71 ? -10.781 -3.936 5.146 1.00 92.31 71 HIS A N 1
ATOM 595 C CA . HIS A 1 71 ? -10.452 -2.826 4.250 1.00 92.31 71 HIS A CA 1
ATOM 596 C C . HIS A 1 71 ? -11.346 -2.835 3.014 1.00 92.31 71 HIS A C 1
ATOM 598 O O . HIS A 1 71 ? -12.003 -1.844 2.734 1.00 92.31 71 HIS A O 1
ATOM 604 N N . ASN A 1 72 ? -11.454 -3.970 2.322 1.00 91.69 72 ASN A N 1
ATOM 605 C CA . ASN A 1 72 ? -12.292 -4.085 1.126 1.00 91.69 72 ASN A CA 1
ATOM 606 C C . ASN A 1 72 ? -13.782 -3.843 1.402 1.00 91.69 72 ASN A C 1
ATOM 608 O O . ASN A 1 72 ? -14.488 -3.330 0.533 1.00 91.69 72 ASN A O 1
ATOM 612 N N . ILE A 1 73 ? -14.273 -4.230 2.581 1.00 95.00 73 ILE A N 1
ATOM 613 C CA . ILE A 1 73 ? -15.646 -3.939 3.006 1.00 95.00 73 ILE A CA 1
ATOM 614 C C . ILE A 1 73 ? -15.822 -2.425 3.176 1.00 95.00 73 ILE A C 1
ATOM 616 O O . ILE A 1 73 ? -16.750 -1.856 2.609 1.00 95.00 73 ILE A O 1
ATOM 620 N N . LEU A 1 74 ? -14.903 -1.769 3.882 1.00 92.50 74 LEU A N 1
ATOM 621 C CA . LEU A 1 74 ? -14.933 -0.326 4.120 1.00 92.50 74 LEU A CA 1
ATOM 622 C C . LEU A 1 74 ? -14.803 0.490 2.824 1.00 92.50 74 LEU A C 1
ATOM 624 O O . LEU A 1 74 ? -15.543 1.450 2.633 1.00 92.50 74 LEU A O 1
ATOM 628 N N . GLU A 1 75 ? -13.957 0.058 1.882 1.00 90.12 75 GLU A N 1
ATOM 629 C CA . GLU A 1 75 ? -13.880 0.653 0.539 1.00 90.12 75 GLU A CA 1
ATOM 630 C C . GLU A 1 75 ? -15.226 0.622 -0.184 1.00 90.12 75 GLU A C 1
ATOM 632 O O . GLU A 1 75 ? -15.611 1.592 -0.831 1.00 90.12 75 GLU A O 1
ATOM 637 N N . ARG A 1 76 ? -15.959 -0.494 -0.084 1.00 94.00 76 ARG A N 1
ATOM 638 C CA . ARG A 1 76 ? -17.277 -0.632 -0.720 1.00 94.00 76 ARG A CA 1
ATOM 639 C C . ARG A 1 76 ? -18.330 0.261 -0.081 1.00 94.00 76 ARG A C 1
ATOM 641 O O . ARG A 1 76 ? -19.255 0.670 -0.775 1.00 94.00 76 ARG A O 1
ATOM 648 N N . PHE A 1 77 ? -18.194 0.541 1.211 1.00 94.94 77 PHE A N 1
ATOM 649 C CA . PHE A 1 77 ? -19.046 1.493 1.916 1.00 94.94 77 PHE A CA 1
ATOM 650 C C . PHE A 1 77 ? -18.608 2.947 1.732 1.00 94.94 77 PHE A C 1
ATOM 652 O O . PHE A 1 77 ? -19.313 3.836 2.196 1.00 94.94 77 PHE A O 1
ATOM 659 N N . ASN A 1 78 ? -17.500 3.191 1.022 1.00 90.56 78 ASN A N 1
ATOM 660 C CA . ASN A 1 78 ? -16.909 4.515 0.862 1.00 90.56 78 ASN A CA 1
ATOM 661 C C . ASN A 1 78 ? -16.609 5.181 2.222 1.00 90.56 78 ASN A C 1
ATOM 663 O O . ASN A 1 78 ? -16.773 6.389 2.368 1.00 90.56 78 ASN A O 1
ATOM 667 N N . ASP A 1 79 ? -16.204 4.370 3.206 1.00 90.50 79 ASP A N 1
ATOM 668 C CA . ASP A 1 79 ? -15.802 4.821 4.540 1.00 90.50 79 ASP A CA 1
ATOM 669 C C . ASP A 1 79 ? -14.410 5.450 4.436 1.00 90.50 79 ASP A C 1
ATOM 671 O O . ASP A 1 79 ? -13.431 4.738 4.151 1.00 90.50 79 ASP A O 1
ATOM 675 N N . ASP A 1 80 ? -14.323 6.767 4.628 1.00 84.62 80 ASP A N 1
ATOM 676 C CA . ASP A 1 80 ? -13.053 7.482 4.647 1.00 84.62 80 ASP A CA 1
ATOM 677 C C . ASP A 1 80 ? -12.529 7.558 6.087 1.00 84.62 80 ASP A C 1
ATOM 679 O O . ASP A 1 80 ? -13.189 8.122 6.960 1.00 84.62 80 ASP A O 1
ATOM 683 N N . PRO A 1 81 ? -11.339 7.005 6.380 1.00 78.75 81 PRO A N 1
ATOM 684 C CA . PRO A 1 81 ? -10.752 7.135 7.704 1.00 78.75 81 PRO A CA 1
ATOM 685 C C . PRO A 1 81 ? -10.578 8.590 8.173 1.00 78.75 81 PRO A C 1
ATOM 687 O O . PRO A 1 81 ? -10.563 8.809 9.379 1.00 78.75 81 PRO A O 1
ATOM 690 N N . THR A 1 82 ? -10.489 9.583 7.277 1.00 81.06 82 THR A N 1
ATOM 691 C CA . THR A 1 82 ? -10.411 11.001 7.680 1.00 81.06 82 THR A CA 1
ATOM 692 C C . THR A 1 82 ? -11.692 11.539 8.314 1.00 81.06 82 THR A C 1
ATOM 694 O O . THR A 1 82 ? -11.658 12.613 8.907 1.00 81.06 82 THR A O 1
ATOM 697 N N . ASP A 1 83 ? -12.810 10.819 8.196 1.00 80.50 8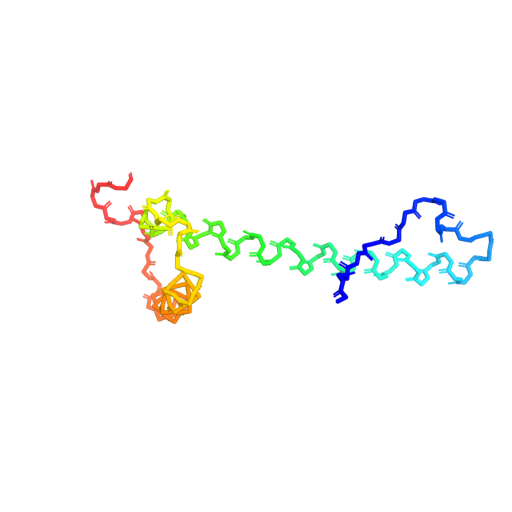3 ASP A N 1
ATOM 698 C CA . ASP A 1 83 ? -14.091 11.208 8.795 1.00 80.50 83 ASP A CA 1
ATOM 699 C C . ASP A 1 83 ? -14.155 10.899 10.303 1.00 80.50 83 ASP A C 1
ATOM 701 O O . ASP A 1 83 ? -15.082 11.319 10.995 1.00 80.50 83 ASP A O 1
ATOM 705 N N . ILE A 1 84 ? -13.179 10.158 10.836 1.00 78.19 84 ILE A N 1
ATOM 706 C CA . ILE A 1 84 ? -13.083 9.833 12.259 1.00 78.19 84 ILE A CA 1
ATOM 707 C C . ILE A 1 84 ? -12.416 11.019 12.972 1.00 78.19 84 ILE A C 1
ATOM 709 O O . ILE A 1 84 ? -11.282 11.363 12.650 1.00 78.19 84 ILE A O 1
ATOM 713 N N . GLU A 1 85 ? -13.093 11.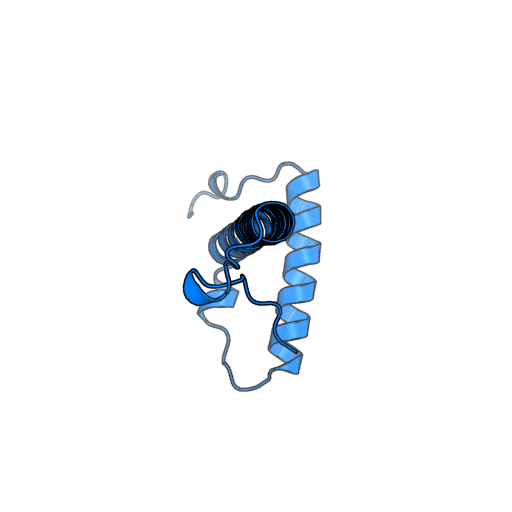611 13.966 1.00 62.19 85 GLU A N 1
ATOM 714 C CA . GLU A 1 85 ? -12.706 12.856 14.674 1.00 62.19 85 GLU A CA 1
ATOM 715 C C . GLU A 1 85 ? -11.302 12.866 15.334 1.00 62.19 85 GLU A C 1
ATOM 717 O O . GLU A 1 85 ? -10.879 13.895 15.855 1.00 62.19 85 GLU A O 1
ATOM 722 N N . GLU A 1 86 ? -10.545 11.766 15.284 1.00 62.03 86 GLU A N 1
ATOM 723 C CA . GLU A 1 86 ? -9.226 11.613 15.917 1.00 62.03 86 GLU A CA 1
ATOM 724 C C . GLU A 1 86 ? -8.126 11.061 14.974 1.00 62.03 86 GLU A C 1
ATOM 726 O O . GLU A 1 86 ? -7.133 10.508 15.455 1.00 62.03 86 GLU A O 1
ATOM 731 N N . TYR A 1 87 ? -8.290 11.170 13.645 1.00 56.22 87 TYR A N 1
ATOM 732 C CA . TYR A 1 87 ? -7.302 10.687 12.655 1.00 56.22 87 TYR A CA 1
ATOM 733 C C . TYR A 1 87 ? -6.048 11.551 12.470 1.00 56.22 87 TYR A C 1
ATOM 735 O O . TYR A 1 87 ? -6.166 12.796 12.429 1.00 56.22 87 TYR A O 1
#

Foldseek 3Di:
DDDDQQDPVSQDPPPVVNVVSVVVNVVVVVVVVVVVVLVVVLCVQDVCLVVPDPPDPVVNVVVVVVSSVVVVVCVVVVPDSVVPPPD

InterPro domains:
  IPR027806 Harbinger transposase-derived nuclease domain [PF13359] (14-72)

Radius of gyration: 18.66 Å; chains: 1; bounding box: 43×31×47 Å